Protein AF-R7HKW5-F1 (afdb_monomer)

Nearest PDB structures (foldseek):
  1yb0-assembly1_B  TM=1.002E+00  e=1.260E-07  Bacillus anthracis
  2l47-assembly1_A  TM=9.755E-01  e=1.102E-07  Bacillus phage Gamma
  2ar3-assembly1_C  TM=9.916E-01  e=4.821E-07  Bacillus anthracis
  2k1n-assembly1_C  TM=2.399E-01  e=3.172E+00  Bacillus subtilis

Structure (mmCIF, N/CA/C/O backbone):
data_AF-R7HKW5-F1
#
_entry.id   AF-R7HKW5-F1
#
loop_
_atom_site.group_PDB
_atom_site.id
_atom_site.type_symbol
_atom_site.label_atom_id
_atom_site.label_alt_id
_atom_site.label_comp_id
_atom_site.label_asym_id
_atom_site.label_entity_id
_atom_site.label_seq_id
_atom_site.pdbx_PDB_ins_code
_atom_site.Cartn_x
_atom_site.Cartn_y
_atom_site.Cartn_z
_atom_site.occupancy
_atom_site.B_iso_or_equiv
_atom_site.auth_seq_id
_atom_site.auth_comp_id
_atom_site.auth_asym_id
_atom_site.auth_atom_id
_atom_site.pdbx_PDB_model_num
ATOM 1 N N . MET A 1 1 ? -14.526 16.080 5.737 1.00 78.69 1 MET A N 1
ATOM 2 C CA . MET A 1 1 ? -13.324 15.624 5.006 1.00 78.69 1 MET A CA 1
ATOM 3 C C . MET A 1 1 ? -12.531 14.743 5.958 1.00 78.69 1 MET A C 1
ATOM 5 O O . MET A 1 1 ? -12.451 15.106 7.123 1.00 78.69 1 MET A O 1
ATOM 9 N N . VAL A 1 2 ? -12.052 13.581 5.511 1.00 88.31 2 VAL A N 1
ATOM 10 C CA . VAL A 1 2 ? -11.288 12.640 6.355 1.00 88.31 2 VAL A CA 1
ATOM 11 C C . VAL A 1 2 ? -9.798 12.950 6.217 1.00 88.31 2 VAL A C 1
ATOM 13 O O . VAL A 1 2 ? -9.340 13.266 5.119 1.00 88.31 2 VAL A O 1
ATOM 16 N N . ASN A 1 3 ? -9.049 12.890 7.318 1.00 91.69 3 ASN A N 1
ATOM 17 C CA . ASN A 1 3 ? -7.609 13.142 7.303 1.00 91.69 3 ASN A CA 1
ATOM 18 C C . ASN A 1 3 ? -6.854 11.996 6.612 1.00 91.69 3 ASN A C 1
ATOM 20 O O . ASN A 1 3 ? -7.112 10.824 6.890 1.00 91.69 3 ASN A O 1
ATOM 24 N N . ILE A 1 4 ? -5.887 12.350 5.758 1.00 97.38 4 ILE A N 1
ATOM 25 C CA . ILE A 1 4 ? -4.963 11.402 5.121 1.00 97.38 4 ILE A CA 1
ATOM 26 C C . ILE A 1 4 ? -3.597 11.521 5.794 1.00 97.38 4 ILE A C 1
ATOM 28 O O . ILE A 1 4 ? -2.938 12.560 5.719 1.00 97.38 4 ILE A O 1
ATOM 32 N N . VAL A 1 5 ? -3.153 10.441 6.432 1.00 98.06 5 VAL A N 1
ATOM 33 C CA . VAL A 1 5 ? -1.847 10.344 7.085 1.00 98.06 5 VAL A CA 1
ATOM 34 C C . VAL A 1 5 ? -0.869 9.634 6.160 1.00 98.06 5 VAL A C 1
ATOM 36 O O . VAL A 1 5 ? -1.085 8.492 5.760 1.00 98.06 5 VAL A O 1
ATOM 39 N N . LYS A 1 6 ? 0.246 10.292 5.836 1.00 98.00 6 LYS A N 1
ATOM 40 C CA . LYS A 1 6 ? 1.289 9.717 4.980 1.00 98.00 6 LYS A CA 1
ATOM 41 C C . LYS A 1 6 ? 2.286 8.910 5.810 1.00 98.00 6 LYS A C 1
ATOM 43 O O . LYS A 1 6 ? 2.994 9.466 6.645 1.00 98.00 6 LYS A O 1
ATOM 48 N N . LYS A 1 7 ? 2.357 7.605 5.551 1.00 97.69 7 LYS A N 1
ATOM 49 C CA . LYS A 1 7 ? 3.354 6.659 6.075 1.00 97.69 7 LYS A CA 1
ATOM 50 C C . LYS A 1 7 ? 4.002 5.908 4.913 1.00 97.69 7 LYS A C 1
ATOM 52 O O . LYS A 1 7 ? 3.948 4.684 4.834 1.00 97.69 7 LYS A O 1
ATOM 57 N N . ILE A 1 8 ? 4.567 6.682 3.992 1.00 98.44 8 ILE A N 1
ATOM 58 C CA . ILE A 1 8 ? 5.173 6.155 2.773 1.00 98.44 8 ILE A CA 1
ATOM 59 C C . ILE A 1 8 ? 6.310 5.200 3.138 1.00 98.44 8 ILE A C 1
ATOM 61 O O . ILE A 1 8 ? 7.152 5.519 3.979 1.00 98.44 8 ILE A O 1
ATOM 65 N N . VAL A 1 9 ? 6.306 4.018 2.521 1.00 98.38 9 VAL A N 1
ATOM 66 C CA . VAL A 1 9 ? 7.368 3.025 2.673 1.00 98.38 9 VAL A CA 1
ATOM 67 C C . VAL A 1 9 ? 8.731 3.654 2.334 1.00 98.38 9 VAL A C 1
ATOM 69 O O . VAL A 1 9 ? 8.809 4.444 1.393 1.00 98.38 9 VAL A O 1
ATOM 72 N N . PRO A 1 10 ? 9.817 3.333 3.061 1.00 97.94 10 PRO A N 1
ATOM 73 C CA . PRO A 1 10 ? 11.141 3.840 2.718 1.00 97.94 10 PRO A CA 1
ATOM 74 C C . PRO A 1 10 ? 11.540 3.476 1.283 1.00 97.94 10 PRO A C 1
ATOM 76 O O . PRO A 1 10 ? 11.296 2.352 0.839 1.00 97.94 10 PRO A O 1
ATOM 79 N N . GLU A 1 11 ? 12.221 4.391 0.585 1.00 98.19 11 GLU A N 1
ATOM 80 C CA . GLU A 1 11 ? 12.682 4.170 -0.797 1.00 98.19 11 GLU A CA 1
ATOM 81 C C . GLU A 1 11 ? 13.566 2.924 -0.932 1.00 98.19 11 GLU A C 1
ATOM 83 O O . GLU A 1 11 ? 13.508 2.218 -1.937 1.00 98.19 11 GLU A O 1
ATOM 88 N N . SER A 1 12 ? 14.311 2.578 0.124 1.00 98.25 12 SER A N 1
ATOM 89 C CA . SER A 1 12 ? 15.117 1.355 0.194 1.00 98.25 12 SER A CA 1
ATOM 90 C C . SER A 1 12 ? 14.307 0.063 0.055 1.00 98.25 12 SER A C 1
ATOM 92 O O . SER A 1 12 ? 14.899 -0.983 -0.181 1.00 98.25 12 SER A O 1
ATOM 94 N N . ARG A 1 13 ? 12.973 0.109 0.174 1.00 98.38 13 ARG A N 1
ATOM 95 C CA . ARG A 1 13 ? 12.064 -1.031 -0.035 1.00 98.38 13 ARG A CA 1
ATOM 96 C C . ARG A 1 13 ? 11.220 -0.906 -1.307 1.00 98.38 13 ARG A C 1
ATOM 98 O O . ARG A 1 13 ? 10.415 -1.797 -1.573 1.00 98.38 13 ARG A O 1
ATOM 105 N N . TYR A 1 14 ? 11.395 0.143 -2.119 1.00 98.62 14 TYR A N 1
ATOM 106 C CA . TYR A 1 14 ? 10.638 0.300 -3.370 1.00 98.62 14 TYR A CA 1
ATOM 107 C C . TYR A 1 14 ? 10.856 -0.871 -4.320 1.00 98.62 14 TYR A C 1
ATOM 109 O O . TYR A 1 14 ? 9.892 -1.312 -4.935 1.00 98.62 14 TYR A O 1
ATOM 117 N N . TYR A 1 15 ? 12.073 -1.422 -4.380 1.00 98.44 15 TYR A N 1
ATOM 118 C CA . TYR A 1 15 ? 12.381 -2.586 -5.219 1.00 98.44 15 TYR A CA 1
ATOM 119 C C . TYR A 1 15 ? 11.446 -3.780 -4.956 1.00 98.44 15 TYR A C 1
ATOM 121 O O . TYR A 1 15 ? 11.161 -4.541 -5.870 1.00 98.44 15 TYR A O 1
ATOM 129 N N . LEU A 1 16 ? 10.955 -3.915 -3.721 1.00 98.62 16 LEU A N 1
ATOM 130 C CA . LEU A 1 16 ? 10.056 -4.982 -3.300 1.00 98.62 16 LEU A CA 1
ATOM 131 C C . LEU A 1 16 ? 8.587 -4.546 -3.367 1.00 98.62 16 LEU A C 1
ATOM 133 O O . LEU A 1 16 ? 7.726 -5.286 -3.833 1.00 98.62 16 LEU A O 1
ATOM 137 N N . LYS A 1 17 ? 8.277 -3.347 -2.861 1.00 98.69 17 LYS A N 1
ATOM 138 C CA . LYS A 1 17 ? 6.890 -2.925 -2.611 1.00 98.69 17 LYS A CA 1
ATOM 139 C C . LYS A 1 17 ? 6.241 -2.187 -3.769 1.00 98.69 17 LYS A C 1
ATOM 141 O O . LYS A 1 17 ? 5.024 -2.248 -3.897 1.00 98.69 17 LYS A O 1
ATOM 146 N N . CYS A 1 18 ? 7.012 -1.469 -4.569 1.00 98.56 18 CYS A N 1
ATOM 147 C CA . CYS A 1 18 ? 6.497 -0.628 -5.645 1.00 98.56 18 CYS A CA 1
ATOM 148 C C . CYS A 1 18 ? 7.610 -0.315 -6.662 1.00 98.56 18 CYS A C 1
ATOM 150 O O . CYS A 1 18 ? 8.037 0.838 -6.769 1.00 98.56 18 CYS A O 1
ATOM 152 N N . PRO A 1 19 ? 8.163 -1.316 -7.372 1.00 98.62 19 PRO A N 1
ATOM 153 C CA . PRO A 1 19 ? 9.373 -1.135 -8.179 1.00 98.62 19 PRO A CA 1
ATOM 154 C C . PRO A 1 19 ? 9.182 -0.263 -9.426 1.00 98.62 19 PRO A C 1
ATOM 156 O O . PRO A 1 19 ? 10.160 0.303 -9.916 1.00 98.62 19 PRO A O 1
ATOM 159 N N . TYR A 1 20 ? 7.952 -0.080 -9.906 1.00 98.50 20 TYR A N 1
ATOM 160 C CA . TYR A 1 20 ? 7.673 0.599 -11.169 1.00 98.50 20 TYR A CA 1
ATOM 161 C C . TYR A 1 20 ? 6.971 1.937 -10.974 1.00 98.50 20 TYR A C 1
ATOM 163 O O . TYR A 1 20 ? 6.105 2.089 -10.111 1.00 98.50 20 TYR A O 1
ATOM 171 N N . GLU A 1 21 ? 7.324 2.903 -11.817 1.00 98.56 21 GLU A N 1
ATOM 172 C CA . GLU A 1 21 ? 6.543 4.126 -11.976 1.00 98.56 21 GLU A CA 1
ATOM 173 C C . GLU A 1 21 ? 5.182 3.817 -12.608 1.00 98.56 21 GLU A C 1
ATOM 175 O O . GLU A 1 21 ? 5.021 2.861 -13.368 1.00 98.56 21 GLU A O 1
ATOM 180 N N . MET A 1 22 ? 4.183 4.629 -12.277 1.00 98.12 22 MET A N 1
ATOM 181 C CA . MET A 1 22 ? 2.809 4.448 -12.720 1.00 98.12 22 MET A CA 1
ATOM 182 C C . MET A 1 22 ? 2.149 5.803 -12.967 1.00 98.12 22 MET A C 1
ATOM 184 O O . MET A 1 22 ? 2.203 6.698 -12.128 1.00 98.12 22 MET A O 1
ATOM 188 N N . THR A 1 23 ? 1.440 5.928 -14.087 1.00 98.50 23 THR A N 1
ATOM 189 C CA . THR A 1 23 ? 0.393 6.943 -14.252 1.00 98.50 23 THR A CA 1
ATOM 190 C C . THR A 1 23 ? -0.954 6.280 -13.942 1.00 98.50 23 THR A C 1
ATOM 192 O O . THR A 1 23 ? -1.388 5.421 -14.716 1.00 98.50 23 THR A O 1
ATOM 195 N N . PRO A 1 24 ? -1.605 6.590 -12.805 1.00 97.69 24 PRO A N 1
ATOM 196 C CA . PRO A 1 24 ? -2.835 5.910 -12.405 1.00 97.69 24 PRO A CA 1
ATOM 197 C C . PRO A 1 24 ? -3.964 6.159 -13.414 1.00 97.69 24 PRO A C 1
ATOM 199 O O . PRO A 1 24 ? -4.227 7.293 -13.801 1.00 97.69 24 PRO A O 1
ATOM 202 N N . THR A 1 25 ? -4.660 5.092 -13.824 1.00 97.88 25 THR A N 1
ATOM 203 C CA . THR A 1 25 ? -5.800 5.161 -14.769 1.00 97.88 25 THR A CA 1
ATOM 204 C C . THR A 1 25 ? -7.136 4.760 -14.150 1.00 97.88 25 THR A C 1
ATOM 206 O O . THR A 1 25 ? -8.1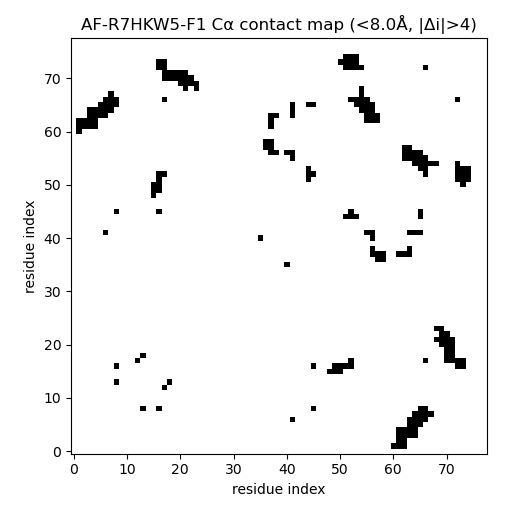84 4.958 -14.759 1.00 97.88 25 THR A O 1
ATOM 209 N N . ARG A 1 26 ? -7.112 4.142 -12.965 1.00 96.56 26 ARG A N 1
ATOM 210 C CA . ARG A 1 26 ? -8.289 3.608 -12.272 1.00 96.56 26 ARG A CA 1
ATOM 211 C C . ARG A 1 26 ? -8.010 3.443 -10.782 1.00 96.56 26 ARG A C 1
ATOM 213 O O . ARG A 1 26 ? -6.852 3.407 -10.374 1.00 96.56 26 ARG A O 1
ATOM 220 N N . ILE A 1 27 ? -9.076 3.287 -10.006 1.00 98.12 27 ILE A N 1
ATOM 221 C CA . ILE A 1 27 ? -9.038 2.948 -8.580 1.00 98.12 27 ILE A CA 1
ATOM 222 C C . ILE A 1 27 ? -9.515 1.503 -8.429 1.00 98.12 27 ILE A C 1
ATOM 224 O O . ILE A 1 27 ? -10.485 1.103 -9.073 1.00 98.12 27 ILE A O 1
ATOM 228 N N . VAL A 1 28 ? -8.835 0.724 -7.590 1.00 97.94 28 VAL A N 1
ATOM 229 C CA . VAL A 1 28 ? -9.213 -0.656 -7.265 1.00 97.94 28 VAL A CA 1
ATOM 230 C C . VAL A 1 28 ? -9.519 -0.725 -5.774 1.00 97.94 28 VAL A C 1
ATOM 232 O O . VAL A 1 28 ? -8.687 -0.331 -4.961 1.00 97.94 28 VAL A O 1
ATOM 235 N N . VAL A 1 29 ? -10.713 -1.202 -5.424 1.00 98.38 29 VAL A N 1
ATOM 236 C CA . VAL A 1 29 ? -11.178 -1.303 -4.035 1.00 98.38 29 VAL A CA 1
ATOM 237 C C . VAL A 1 29 ? -11.071 -2.752 -3.571 1.00 98.38 29 VAL A C 1
ATOM 239 O O . VAL A 1 29 ? -11.506 -3.660 -4.277 1.00 98.38 29 VAL A O 1
ATOM 242 N N . HIS A 1 30 ? -10.511 -2.948 -2.378 1.00 98.50 30 HIS A N 1
ATOM 243 C CA . HIS A 1 30 ? -10.375 -4.241 -1.704 1.00 98.50 30 HIS A CA 1
ATOM 244 C C . HIS A 1 30 ? -10.922 -4.142 -0.284 1.00 98.50 30 HIS A C 1
ATOM 246 O O . HIS A 1 30 ? -10.953 -3.055 0.288 1.00 98.50 30 HIS A O 1
ATOM 252 N N . ASN A 1 31 ? -11.270 -5.289 0.296 1.00 98.50 31 ASN A N 1
ATOM 253 C CA . ASN A 1 31 ? -11.508 -5.434 1.729 1.00 98.50 31 ASN A CA 1
ATOM 254 C C . ASN A 1 31 ? -10.396 -6.307 2.316 1.00 98.50 31 ASN A C 1
ATOM 256 O O . ASN A 1 31 ? -10.029 -7.313 1.714 1.00 98.50 31 ASN A O 1
ATOM 260 N N . THR A 1 32 ? -9.887 -5.948 3.493 1.00 97.94 32 THR A N 1
ATOM 261 C CA . THR A 1 32 ? -8.758 -6.638 4.149 1.00 97.94 32 THR A CA 1
ATOM 262 C C . THR A 1 32 ? -9.079 -8.074 4.561 1.00 97.94 32 THR A C 1
ATOM 264 O O . THR A 1 32 ? -8.164 -8.863 4.771 1.00 97.94 32 THR A O 1
ATOM 267 N N . ALA A 1 33 ? -10.370 -8.409 4.703 1.00 98.19 33 ALA A N 1
ATOM 268 C CA . ALA A 1 33 ? -10.839 -9.635 5.354 1.00 98.19 33 ALA A CA 1
ATOM 269 C C . ALA A 1 33 ? -10.234 -9.827 6.763 1.00 98.19 33 ALA A C 1
ATOM 271 O O . ALA A 1 33 ? -10.045 -10.950 7.227 1.00 98.19 33 ALA A O 1
ATOM 272 N N . ASN A 1 34 ? -9.931 -8.712 7.431 1.00 98.06 34 ASN A N 1
ATOM 273 C CA . ASN A 1 34 ? -9.270 -8.643 8.724 1.00 98.06 34 ASN A CA 1
ATOM 274 C C . ASN A 1 34 ? -9.849 -7.481 9.547 1.00 98.06 34 ASN A C 1
ATOM 276 O O . ASN A 1 34 ? -10.343 -6.509 8.976 1.00 98.06 34 ASN A O 1
ATOM 280 N N . ASP A 1 35 ? -9.752 -7.568 10.872 1.00 98.12 35 ASP A N 1
ATOM 281 C CA . ASP A 1 35 ? -10.232 -6.545 11.810 1.00 98.12 35 ASP A CA 1
ATOM 282 C C . ASP A 1 35 ? -9.046 -5.832 12.480 1.00 98.12 35 ASP A C 1
ATOM 284 O O . ASP A 1 35 ? -8.762 -5.991 13.669 1.00 98.12 35 ASP A O 1
ATOM 288 N N . ALA A 1 36 ? -8.274 -5.104 11.668 1.00 98.38 36 ALA A N 1
ATOM 289 C CA . ALA A 1 36 ? -7.130 -4.318 12.116 1.00 98.38 36 ALA A CA 1
ATOM 290 C C . ALA A 1 36 ? -7.253 -2.851 11.664 1.00 98.38 36 ALA A C 1
ATO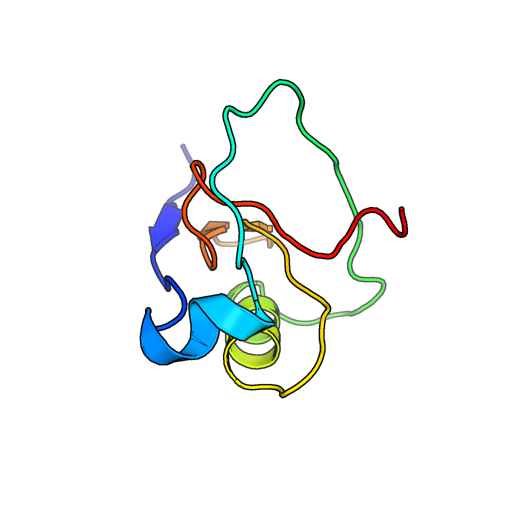M 292 O O . ALA A 1 36 ? -7.733 -2.588 10.561 1.00 98.38 36 ALA A O 1
ATOM 293 N N . PRO A 1 37 ? -6.772 -1.879 12.467 1.00 98.38 37 PRO A N 1
ATOM 294 C CA . PRO A 1 37 ? -6.763 -0.470 12.072 1.00 98.38 37 PRO A CA 1
ATOM 295 C C . PRO A 1 37 ? -5.933 -0.212 10.808 1.00 98.38 37 PRO A C 1
ATOM 297 O O . PRO A 1 37 ? -4.916 -0.875 10.577 1.00 98.38 37 PRO A O 1
ATOM 300 N N . ALA A 1 38 ? -6.256 0.850 10.066 1.00 98.62 38 ALA A N 1
ATOM 301 C CA . ALA A 1 38 ? -5.555 1.237 8.838 1.00 98.62 38 ALA A CA 1
ATOM 302 C C . ALA A 1 38 ? -4.047 1.452 9.061 1.00 98.62 38 ALA A C 1
ATOM 304 O O . ALA A 1 38 ? -3.215 1.098 8.222 1.00 98.62 38 ALA A O 1
ATOM 305 N N . ARG A 1 39 ? -3.660 1.979 10.233 1.00 98.31 39 ARG A N 1
ATOM 306 C CA . ARG A 1 39 ? -2.243 2.119 10.617 1.00 98.31 39 ARG A CA 1
ATOM 307 C C . ARG A 1 39 ? -1.518 0.783 10.723 1.00 98.31 39 ARG A C 1
ATOM 309 O O . ARG A 1 39 ? -0.330 0.743 10.401 1.00 98.31 39 ARG A O 1
ATOM 316 N N . ASN A 1 40 ? -2.195 -0.261 11.194 1.00 98.62 40 ASN A N 1
ATOM 317 C CA . ASN A 1 40 ? -1.606 -1.585 11.360 1.00 98.62 40 ASN A CA 1
ATOM 318 C C . ASN A 1 40 ? -1.455 -2.269 10.006 1.00 98.62 40 ASN A C 1
ATOM 320 O O . ASN A 1 40 ? -0.384 -2.804 9.739 1.00 98.62 40 ASN A O 1
ATOM 324 N N . GLU A 1 41 ? -2.461 -2.161 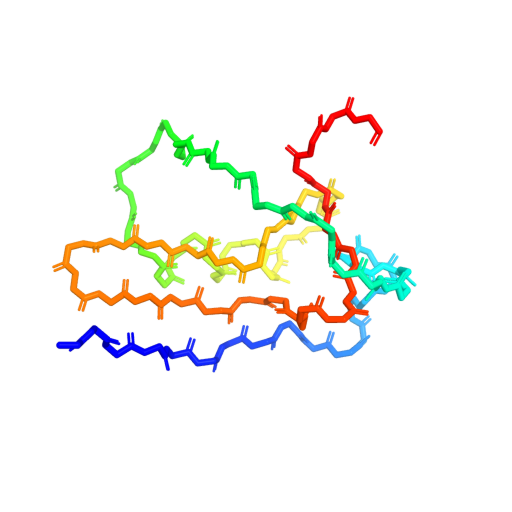9.138 1.00 98.75 41 GLU A N 1
ATOM 325 C CA . GLU A 1 41 ? -2.398 -2.680 7.768 1.00 98.75 41 GLU A CA 1
ATOM 326 C C . GLU A 1 41 ? -1.217 -2.073 6.993 1.00 98.75 41 GLU A C 1
ATOM 328 O O . GLU A 1 41 ? -0.393 -2.799 6.434 1.00 98.75 41 GLU A O 1
ATOM 333 N N . ILE A 1 42 ? -1.041 -0.746 7.050 1.00 98.69 42 ILE A N 1
ATOM 334 C CA . ILE A 1 42 ? 0.110 -0.085 6.414 1.00 98.69 42 ILE A CA 1
ATOM 335 C C . ILE A 1 42 ? 1.424 -0.466 7.099 1.00 98.69 42 ILE A C 1
ATOM 337 O O . ILE A 1 42 ? 2.383 -0.792 6.409 1.00 98.69 42 ILE A O 1
ATOM 341 N N . SER A 1 43 ? 1.487 -0.478 8.434 1.00 98.50 43 SER A N 1
ATOM 342 C CA . SER A 1 43 ? 2.708 -0.855 9.163 1.00 98.50 43 SER A CA 1
ATOM 343 C C . SER A 1 43 ? 3.150 -2.287 8.857 1.00 98.50 43 SER A C 1
ATOM 345 O O . SER A 1 43 ? 4.341 -2.549 8.708 1.00 98.50 43 SER A O 1
ATOM 347 N N . TYR A 1 44 ? 2.213 -3.226 8.758 1.00 98.50 44 TYR A N 1
ATOM 348 C CA . TYR A 1 44 ? 2.512 -4.595 8.362 1.00 98.50 44 TYR A CA 1
ATOM 349 C C . TYR A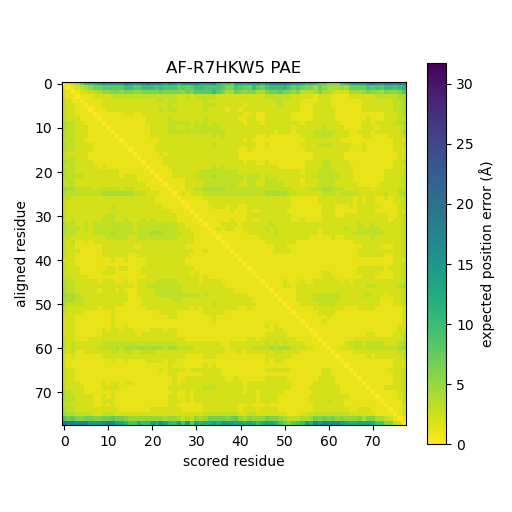 1 44 ? 3.005 -4.643 6.914 1.00 98.50 44 TYR A C 1
ATOM 351 O O . TYR A 1 44 ? 4.075 -5.194 6.650 1.00 98.50 44 TYR A O 1
ATOM 359 N N . MET A 1 45 ? 2.259 -4.023 5.993 1.00 98.56 45 MET A N 1
ATOM 360 C CA . MET A 1 45 ? 2.566 -4.011 4.563 1.00 98.56 45 MET A CA 1
ATOM 361 C C . MET A 1 45 ? 3.945 -3.417 4.267 1.00 98.56 45 MET A C 1
ATOM 363 O O . MET A 1 45 ? 4.678 -3.980 3.456 1.00 98.56 45 MET A O 1
ATOM 367 N N . THR A 1 46 ? 4.336 -2.327 4.931 1.00 97.88 46 THR A N 1
ATOM 368 C CA . THR A 1 46 ? 5.629 -1.677 4.678 1.00 97.88 46 THR A CA 1
ATOM 369 C C . THR A 1 46 ? 6.814 -2.443 5.261 1.00 97.88 46 THR A C 1
ATOM 371 O O . THR A 1 46 ? 7.893 -2.387 4.673 1.00 97.88 46 THR A O 1
ATOM 374 N N . ASN A 1 47 ? 6.631 -3.175 6.366 1.00 97.25 47 ASN A N 1
ATOM 375 C CA . ASN A 1 47 ? 7.722 -3.846 7.084 1.00 97.25 47 ASN A CA 1
ATOM 376 C C . ASN A 1 47 ? 7.940 -5.315 6.693 1.00 97.25 47 ASN A C 1
ATOM 378 O O . ASN A 1 47 ? 9.035 -5.824 6.901 1.00 97.25 47 ASN A O 1
ATOM 382 N N . ASN A 1 48 ? 6.939 -6.005 6.139 1.00 98.12 48 ASN A N 1
ATOM 383 C CA . ASN A 1 48 ? 7.092 -7.407 5.737 1.00 98.12 48 ASN A CA 1
ATOM 384 C C . ASN A 1 48 ? 7.822 -7.557 4.388 1.00 98.12 48 ASN A C 1
ATOM 386 O O . ASN A 1 48 ? 7.803 -6.638 3.564 1.00 98.12 48 ASN A O 1
ATOM 390 N N . ASP A 1 49 ? 8.387 -8.737 4.126 1.00 98.38 49 ASP A N 1
ATOM 391 C CA . ASP A 1 49 ? 9.196 -9.027 2.931 1.00 98.38 49 ASP A CA 1
ATOM 392 C C . ASP A 1 49 ? 8.408 -9.674 1.770 1.00 98.38 49 ASP A C 1
ATOM 394 O O . ASP A 1 49 ? 8.984 -10.336 0.912 1.00 98.38 49 ASP A O 1
ATOM 398 N N . TYR A 1 50 ? 7.086 -9.477 1.716 1.00 98.00 50 TYR A N 1
ATOM 399 C CA . TYR A 1 50 ? 6.236 -10.002 0.640 1.00 98.00 50 TYR A CA 1
ATOM 400 C C . TYR A 1 50 ? 6.034 -9.002 -0.505 1.00 98.00 50 TYR A C 1
ATOM 402 O O . TYR A 1 50 ? 5.905 -7.794 -0.275 1.00 98.00 50 TYR A O 1
ATOM 410 N N . GLU A 1 51 ? 5.878 -9.512 -1.727 1.00 97.75 51 GLU A N 1
ATOM 411 C CA . GLU A 1 51 ? 5.387 -8.766 -2.897 1.00 97.75 51 GLU A CA 1
ATOM 412 C C . GLU A 1 51 ? 3.858 -8.616 -2.844 1.00 97.75 51 GLU A C 1
ATOM 414 O O . GLU A 1 51 ? 3.126 -9.019 -3.740 1.00 97.75 51 GLU A O 1
ATOM 419 N N . THR A 1 52 ? 3.381 -8.027 -1.749 1.00 98.25 52 THR A N 1
ATOM 420 C CA . THR A 1 52 ? 1.988 -7.621 -1.561 1.00 98.25 52 THR A CA 1
ATOM 421 C C . THR A 1 52 ? 1.981 -6.207 -0.998 1.00 98.25 52 THR A C 1
ATOM 423 O O . THR A 1 52 ? 2.589 -5.946 0.048 1.00 98.25 52 THR A O 1
ATOM 426 N N . SER A 1 53 ? 1.334 -5.275 -1.694 1.00 98.69 53 SER A N 1
ATOM 427 C CA . SER A 1 53 ? 1.332 -3.856 -1.326 1.00 98.69 53 SER A CA 1
ATOM 428 C C . SER A 1 53 ? 0.141 -3.098 -1.909 1.00 98.69 53 SER A C 1
ATOM 430 O O . SER A 1 53 ? -0.388 -3.446 -2.962 1.00 98.69 53 SER A O 1
ATOM 432 N N . PHE A 1 54 ? -0.280 -2.040 -1.219 1.00 98.81 54 PHE A N 1
ATOM 433 C CA . PHE A 1 54 ? -1.434 -1.214 -1.580 1.00 98.81 54 PHE A CA 1
ATOM 434 C C . PHE A 1 54 ? -1.202 0.247 -1.176 1.00 98.81 54 PHE A C 1
ATOM 436 O O . PHE A 1 54 ? -0.474 0.533 -0.224 1.00 98.81 54 PHE A O 1
ATOM 443 N N . HIS A 1 55 ? -1.804 1.187 -1.909 1.00 98.81 55 HIS A N 1
ATOM 444 C CA . HIS A 1 55 ? -1.559 2.621 -1.711 1.00 98.81 55 HIS A CA 1
ATOM 445 C C . HIS A 1 55 ? -2.166 3.165 -0.426 1.00 98.81 55 HIS A C 1
ATOM 447 O O . HIS A 1 55 ? -1.518 3.961 0.251 1.00 98.81 55 HIS A O 1
ATOM 453 N N . TYR A 1 56 ? -3.377 2.726 -0.090 1.00 98.81 56 TYR A N 1
ATOM 454 C CA . TYR A 1 56 ? -4.168 3.268 1.007 1.00 98.81 56 TYR A CA 1
ATOM 455 C C . TYR A 1 56 ? -4.826 2.153 1.817 1.00 98.81 56 TYR A C 1
ATOM 457 O O . TYR A 1 56 ? -5.349 1.201 1.242 1.00 98.81 56 TYR A O 1
ATOM 465 N N . ALA A 1 57 ? -4.847 2.314 3.139 1.00 98.75 57 ALA A N 1
ATOM 466 C CA . ALA A 1 57 ? -5.782 1.632 4.029 1.00 98.75 57 ALA A CA 1
ATOM 467 C C . ALA A 1 57 ? -6.743 2.663 4.627 1.00 98.75 57 ALA A C 1
ATOM 469 O O . ALA A 1 57 ? -6.343 3.798 4.901 1.00 98.75 57 ALA A O 1
ATOM 470 N N . VAL A 1 58 ? -7.998 2.269 4.825 1.00 98.56 58 VAL A N 1
ATOM 471 C CA . VAL A 1 58 ? -9.066 3.136 5.334 1.00 98.56 58 VAL A CA 1
ATOM 472 C C . VAL A 1 58 ? -9.777 2.411 6.467 1.00 98.56 58 VAL A C 1
ATOM 474 O O . VAL A 1 58 ? -10.132 1.245 6.306 1.00 98.56 58 VAL A O 1
ATOM 477 N N . ASP A 1 59 ? -9.983 3.099 7.586 1.00 97.88 59 ASP A N 1
ATOM 478 C CA . ASP A 1 59 ? -10.790 2.618 8.709 1.00 97.88 59 ASP A CA 1
ATOM 479 C C . ASP A 1 59 ? -11.843 3.661 9.131 1.00 97.88 59 ASP A C 1
ATOM 481 O O . ASP A 1 59 ? -12.127 4.617 8.404 1.00 97.88 59 ASP A O 1
ATOM 485 N N . ASP A 1 60 ? -12.471 3.457 10.291 1.00 96.62 60 ASP A N 1
ATOM 486 C CA . ASP A 1 60 ? -13.514 4.324 10.845 1.00 96.62 60 ASP A CA 1
ATOM 487 C C . ASP A 1 60 ? -13.005 5.708 11.296 1.00 96.62 60 ASP A C 1
ATOM 489 O O . ASP A 1 60 ? -13.812 6.593 11.591 1.00 96.62 60 ASP A O 1
ATOM 493 N N . LYS A 1 61 ? -11.682 5.920 11.346 1.00 95.25 61 LYS A N 1
ATOM 494 C CA .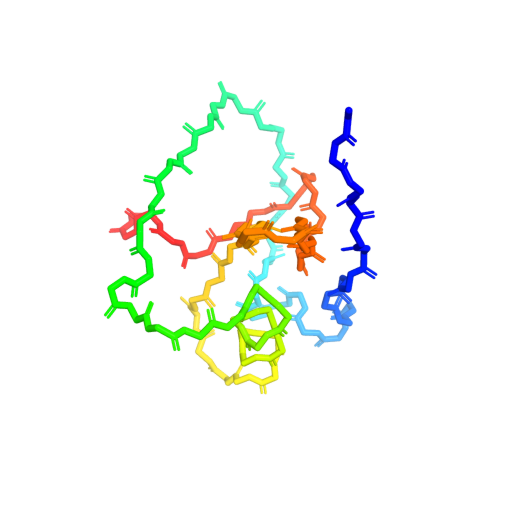 LYS A 1 61 ? -11.049 7.122 11.914 1.00 95.25 61 LYS A CA 1
ATOM 495 C C . LYS A 1 61 ? -10.230 7.897 10.896 1.00 95.25 61 LYS A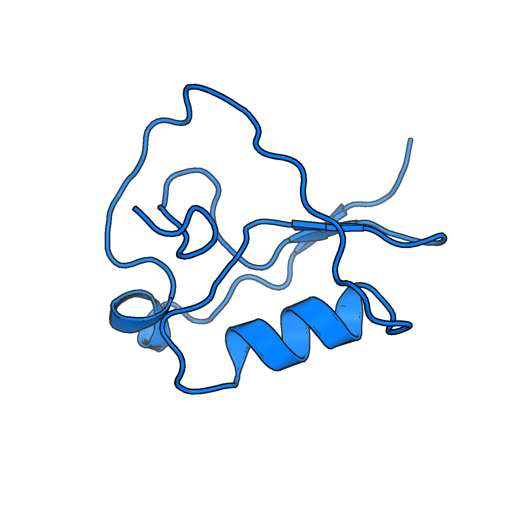 C 1
ATOM 497 O O . LYS A 1 61 ? -10.231 9.130 10.926 1.00 95.25 61 LYS A O 1
ATOM 502 N N . GLU A 1 62 ? -9.492 7.209 10.031 1.00 97.25 62 GLU A N 1
ATOM 503 C CA . GLU A 1 62 ? -8.518 7.840 9.148 1.00 97.25 62 GLU A CA 1
ATOM 504 C C . GLU A 1 62 ? -8.250 7.057 7.857 1.00 97.25 62 GLU A C 1
ATOM 506 O O . GLU A 1 62 ? -8.646 5.908 7.666 1.00 97.25 62 GLU A O 1
ATOM 511 N N . ILE A 1 63 ? -7.528 7.717 6.954 1.00 98.62 63 ILE A N 1
ATOM 512 C CA . ILE A 1 63 ? -6.939 7.107 5.766 1.00 98.62 63 ILE A CA 1
ATOM 513 C C . ILE A 1 63 ? -5.423 7.138 5.949 1.00 98.62 63 ILE A C 1
ATOM 515 O O . ILE A 1 63 ? -4.854 8.190 6.250 1.00 98.62 63 ILE A O 1
ATOM 519 N N . VAL A 1 64 ? -4.745 6.014 5.729 1.00 98.75 64 VAL A N 1
ATOM 520 C CA . VAL A 1 64 ? -3.283 5.924 5.820 1.00 98.75 64 VAL A CA 1
ATOM 521 C C . VAL A 1 64 ? -2.706 5.558 4.458 1.00 98.75 64 VAL A C 1
ATOM 523 O O . VAL A 1 64 ? -3.034 4.514 3.899 1.00 98.75 64 VAL A O 1
ATOM 526 N N . GLN A 1 65 ? -1.829 6.412 3.931 1.00 98.81 65 GLN A N 1
ATOM 527 C CA . GLN A 1 65 ? -1.131 6.197 2.664 1.00 98.81 65 GLN A CA 1
ATOM 528 C C . GLN A 1 65 ? 0.214 5.501 2.894 1.00 98.81 65 GLN A C 1
ATOM 530 O O . GLN A 1 65 ? 1.055 6.033 3.622 1.00 98.81 65 GLN A O 1
ATOM 535 N N . GLY A 1 66 ? 0.437 4.354 2.250 1.00 98.62 66 GLY A N 1
ATOM 536 C CA . GLY A 1 66 ? 1.670 3.562 2.359 1.00 98.62 66 GLY A CA 1
ATOM 537 C C . GLY A 1 66 ? 2.583 3.618 1.140 1.00 98.62 66 GLY A C 1
ATOM 538 O O . GLY A 1 66 ? 3.790 3.442 1.291 1.00 98.62 66 GLY A O 1
ATOM 539 N N . LEU A 1 67 ? 2.045 3.889 -0.052 1.00 98.75 67 LEU A N 1
ATOM 540 C CA . LEU A 1 67 ? 2.821 3.978 -1.294 1.00 98.75 67 LEU A CA 1
ATOM 541 C C . LEU A 1 67 ? 2.588 5.322 -2.003 1.00 98.75 67 LEU A C 1
ATOM 543 O O . LEU A 1 67 ? 1.487 5.880 -1.910 1.00 98.75 67 LEU A O 1
ATOM 547 N N . PRO A 1 68 ? 3.583 5.838 -2.747 1.00 98.56 68 PRO A N 1
ATOM 548 C CA . PRO A 1 68 ? 3.370 6.960 -3.656 1.00 98.56 68 PRO A CA 1
ATOM 549 C C . PRO A 1 68 ? 2.371 6.593 -4.763 1.00 98.56 68 PRO A C 1
ATOM 551 O O . PRO A 1 68 ? 2.403 5.485 -5.290 1.00 98.56 68 PRO A O 1
ATOM 554 N N . GLU A 1 69 ? 1.505 7.526 -5.157 1.00 98.62 69 GLU A N 1
ATOM 555 C CA . GLU A 1 69 ? 0.479 7.289 -6.194 1.00 98.62 69 GLU A CA 1
ATOM 556 C C . GLU A 1 69 ? 1.055 7.178 -7.609 1.00 98.62 69 GLU A C 1
ATOM 558 O O . GLU A 1 69 ? 0.419 6.621 -8.500 1.00 98.62 69 GLU A O 1
ATOM 563 N N . ASN A 1 70 ? 2.271 7.684 -7.816 1.00 98.50 70 ASN A N 1
ATOM 564 C CA . ASN A 1 70 ? 3.005 7.574 -9.072 1.00 98.50 70 ASN A CA 1
ATOM 565 C C . ASN A 1 70 ? 3.843 6.287 -9.165 1.00 98.50 70 ASN A C 1
ATOM 567 O O . ASN A 1 70 ? 4.745 6.204 -9.999 1.00 98.50 70 ASN A O 1
ATOM 571 N N . ARG A 1 71 ? 3.590 5.298 -8.299 1.00 98.62 71 ARG A N 1
ATOM 572 C CA . ARG A 1 71 ? 4.251 3.986 -8.314 1.00 98.62 71 ARG A CA 1
ATOM 573 C C . AR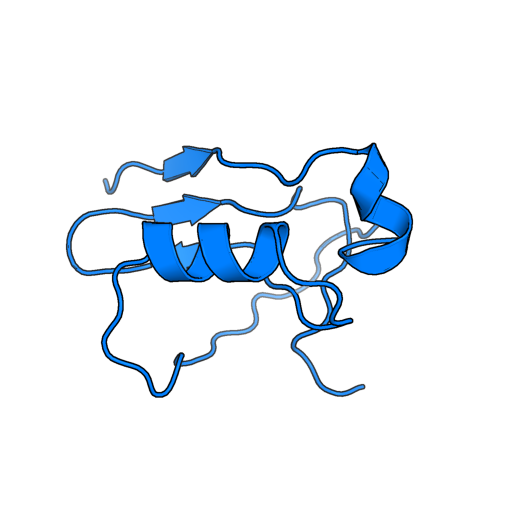G A 1 71 ? 3.231 2.860 -8.192 1.00 98.62 71 ARG A C 1
ATOM 575 O O . ARG A 1 71 ? 2.151 3.056 -7.635 1.00 98.62 71 ARG A O 1
ATOM 582 N N . ASN A 1 72 ? 3.554 1.686 -8.726 1.00 98.50 72 ASN A N 1
ATOM 583 C CA . ASN A 1 72 ? 2.664 0.525 -8.671 1.00 98.50 72 ASN A CA 1
ATOM 584 C C . ASN A 1 72 ? 2.508 -0.027 -7.238 1.00 98.50 72 ASN A C 1
ATOM 586 O O . ASN A 1 72 ? 3.220 0.364 -6.318 1.00 98.50 72 ASN A O 1
ATOM 590 N N . GLY A 1 73 ? 1.596 -0.983 -7.072 1.00 98.25 73 GLY A N 1
ATOM 591 C CA . GLY A 1 73 ? 1.532 -1.865 -5.909 1.00 98.25 73 GLY A CA 1
ATOM 592 C C . GLY A 1 73 ? 1.155 -3.284 -6.337 1.00 98.25 73 GLY A C 1
ATOM 593 O O . GLY A 1 73 ? 0.667 -3.494 -7.450 1.00 98.25 73 GLY A O 1
ATOM 594 N N . T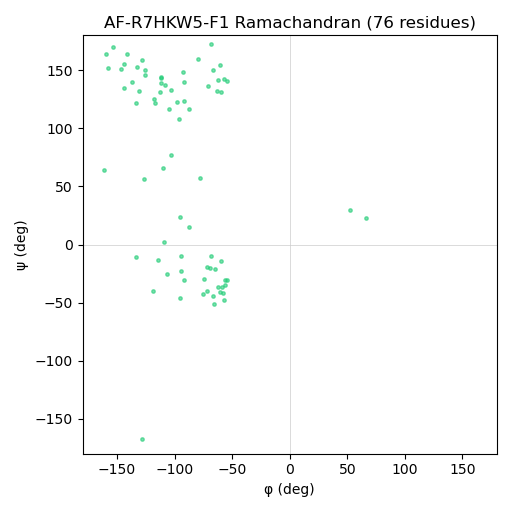RP A 1 74 ? 1.373 -4.253 -5.457 1.00 98.38 74 TRP A N 1
ATOM 595 C CA . TRP A 1 74 ? 1.105 -5.669 -5.684 1.00 98.38 74 TRP A CA 1
ATOM 596 C C . TRP A 1 74 ? -0.178 -6.100 -4.967 1.00 98.38 74 TRP A C 1
ATOM 598 O O . TRP A 1 74 ? -0.144 -6.693 -3.893 1.00 98.38 74 TRP A O 1
ATOM 608 N N . HIS A 1 75 ? -1.335 -5.762 -5.532 1.00 97.81 75 HIS A N 1
ATOM 609 C CA . HIS A 1 75 ? -2.640 -6.094 -4.932 1.00 97.81 75 HIS A CA 1
ATOM 610 C C . HIS A 1 75 ? -3.648 -6.675 -5.930 1.00 97.81 75 HIS A C 1
ATOM 612 O O . HIS A 1 75 ? -4.734 -7.093 -5.544 1.00 97.81 75 HIS A 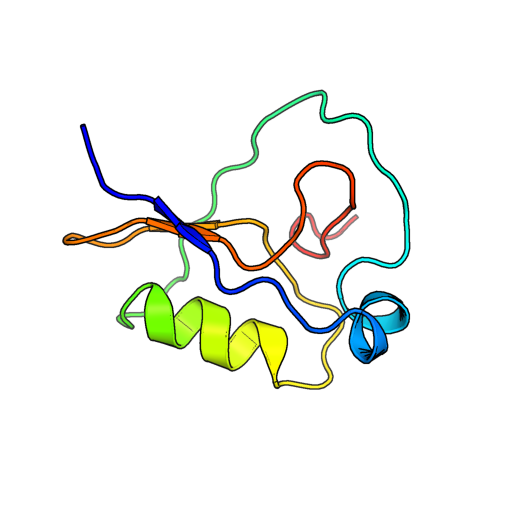O 1
ATOM 618 N N . ALA A 1 76 ? -3.350 -6.628 -7.232 1.00 96.00 76 ALA A N 1
ATOM 619 C CA . ALA A 1 76 ? -4.311 -6.970 -8.283 1.00 96.00 76 ALA A CA 1
ATOM 620 C C . ALA A 1 76 ? -4.214 -8.431 -8.761 1.00 96.00 76 ALA A C 1
ATOM 622 O O . ALA A 1 76 ? -5.090 -8.876 -9.501 1.00 96.00 76 ALA A O 1
ATOM 623 N N . GLY A 1 77 ? -3.174 -9.168 -8.347 1.00 89.81 77 GLY A N 1
ATOM 624 C CA . GLY A 1 77 ? -2.978 -10.579 -8.699 1.00 89.81 77 GLY A CA 1
ATOM 625 C C . GLY A 1 77 ? -2.712 -10.841 -10.187 1.00 89.81 77 GLY A C 1
ATOM 626 O O . GLY A 1 77 ? -2.995 -11.942 -10.657 1.00 89.81 77 GLY A O 1
ATOM 627 N N . LYS A 1 78 ? -2.229 -9.837 -10.930 1.00 65.62 78 LYS A N 1
ATOM 628 C CA . LYS A 1 78 ? -1.871 -9.908 -12.353 1.00 65.62 78 LYS A CA 1
ATOM 629 C C . LYS A 1 78 ? -0.664 -9.041 -12.665 1.00 65.62 78 LYS A C 1
ATOM 631 O O . LYS A 1 78 ? -0.490 -8.033 -11.943 1.00 65.62 78 LYS A O 1
#

pLDDT: mean 97.22, std 4.54, range [65.62, 98.81]

Mean predicted aligned error: 2.15 Å

Secondary structure (DSSP, 8-state):
---EEE-PPPGGGHHHH--SB-----------SS---HHHHHHHHHHS-SS---SEEE-SS-EEE-S-TTB--S-S--

Sequence (78 aa):
MVNIVKKIVPESRYYLKCPYEMTPTRIVVHNTANDAPARNEISYMTNNDYETSFHYAVDDKEIVQGLPENRNGWHAGK

Solvent-accessible surface area (backbone atoms only — not comparable to full-atom values): 4884 Å² total; per-residue (Å²): 137,80,58,77,45,82,56,58,49,60,74,93,45,26,79,58,42,32,68,43,79,38,82,77,88,76,87,85,89,82,77,84,92,66,99,69,55,20,66,52,57,40,54,50,46,60,71,49,96,53,75,45,26,59,47,66,32,70,50,100,81,41,33,29,32,27,44,62,73,55,29,46,56,42,72,80,91,121

Foldseek 3Di:
DFDEAEPEADPVCCVQFFVDFDDDDDDDDDDPVDDDDFVVVLVCSRPDRHQAYDQWDDDPHHIYGHHDPRTDGRHPPD

Radius of gyration: 11.92 Å; Cα contacts (8 Å, |Δi|>4): 117; chains: 1; bounding box: 29×26×27 Å